Protein AF-A0A957AQ07-F1 (afdb_monomer_lite)

Secondary structure (DSSP, 8-state):
--HHHHHHHHHHHHHHHHHHHHHS-HHHHHHHHHHHHHHHHHHTT------------TT-------TTT---HHHHHHHT---HHHHHHHTHHHHHHHS--

pLDDT: mean 83.04, std 14.73, range [41.09, 97.38]

Radius of gyration: 19.93 Å; chains: 1; bounding box: 36×34×50 Å

Structure (mmCIF, N/CA/C/O backbone):
data_AF-A0A957AQ07-F1
#
_entry.id   AF-A0A957AQ07-F1
#
loop_
_atom_site.group_PDB
_atom_site.id
_atom_site.type_symbol
_atom_site.label_atom_id
_atom_site.label_alt_id
_atom_site.label_comp_id
_atom_site.label_asym_id
_atom_site.label_entity_id
_atom_site.label_seq_id
_atom_site.pdbx_PDB_ins_code
_atom_site.Cartn_x
_atom_site.Cartn_y
_atom_site.Cartn_z
_atom_site.occupancy
_atom_site.B_iso_or_equiv
_atom_site.auth_seq_id
_atom_site.auth_comp_id
_atom_site.auth_asym_id
_atom_site.auth_atom_id
_atom_site.pdbx_PDB_model_num
ATOM 1 N N . MET A 1 1 ? 12.973 -6.366 -20.114 1.00 70.00 1 MET A N 1
ATOM 2 C CA . MET A 1 1 ? 11.887 -7.335 -19.874 1.00 70.00 1 MET A CA 1
ATOM 3 C C . MET A 1 1 ? 10.949 -7.276 -21.066 1.00 70.00 1 MET A C 1
ATOM 5 O O . MET A 1 1 ? 10.850 -6.197 -21.646 1.00 70.00 1 MET A O 1
ATOM 9 N N . ASP A 1 2 ? 10.370 -8.396 -21.499 1.00 84.19 2 ASP A N 1
ATOM 10 C CA . ASP A 1 2 ? 9.428 -8.367 -22.621 1.00 84.19 2 ASP A CA 1
ATOM 11 C C . ASP A 1 2 ? 8.019 -7.952 -22.148 1.00 84.19 2 ASP A C 1
ATOM 13 O O . ASP A 1 2 ? 7.718 -7.934 -20.954 1.00 84.19 2 ASP A O 1
ATOM 17 N N . GLU A 1 3 ? 7.156 -7.541 -23.075 1.00 82.75 3 GLU A N 1
ATOM 18 C CA . GLU A 1 3 ? 5.807 -7.064 -22.740 1.00 82.75 3 GLU A CA 1
ATOM 19 C C . GLU A 1 3 ? 4.918 -8.171 -22.145 1.00 82.75 3 GLU A C 1
ATOM 21 O O . GLU A 1 3 ? 4.007 -7.892 -21.368 1.00 82.75 3 GLU A O 1
ATOM 26 N N . ARG A 1 4 ? 5.208 -9.442 -22.448 1.00 86.38 4 ARG A N 1
ATOM 27 C CA . ARG A 1 4 ? 4.446 -10.585 -21.932 1.00 86.38 4 ARG A CA 1
ATOM 28 C C . ARG A 1 4 ? 4.757 -10.823 -20.460 1.00 86.38 4 ARG A C 1
ATOM 30 O O . ARG A 1 4 ? 3.836 -11.075 -19.688 1.00 86.38 4 ARG A O 1
ATOM 37 N N . ASP A 1 5 ? 6.018 -10.686 -20.068 1.00 90.12 5 ASP A N 1
ATOM 38 C CA . ASP A 1 5 ? 6.450 -10.782 -18.676 1.00 90.12 5 ASP A CA 1
ATOM 39 C C . ASP A 1 5 ? 5.757 -9.715 -17.809 1.00 90.12 5 ASP A C 1
ATOM 41 O O . ASP A 1 5 ? 5.276 -10.017 -16.717 1.00 90.12 5 ASP A O 1
ATOM 45 N N . LEU A 1 6 ? 5.621 -8.482 -18.316 1.00 91.19 6 LEU A N 1
ATOM 46 C CA . LEU A 1 6 ? 4.916 -7.398 -17.616 1.00 91.19 6 LEU A CA 1
ATOM 47 C C . LEU A 1 6 ? 3.433 -7.713 -17.388 1.00 91.19 6 LEU A C 1
ATOM 49 O O . LEU A 1 6 ? 2.912 -7.469 -16.299 1.00 91.19 6 LEU A O 1
ATOM 53 N N . VAL A 1 7 ? 2.759 -8.281 -18.390 1.00 92.88 7 VAL A N 1
ATOM 54 C CA . VAL A 1 7 ? 1.351 -8.693 -18.278 1.00 92.88 7 VAL A CA 1
ATOM 55 C C . VAL A 1 7 ? 1.184 -9.807 -17.244 1.00 92.88 7 VAL A C 1
ATOM 57 O O . VAL A 1 7 ? 0.248 -9.764 -16.447 1.00 92.88 7 VAL A O 1
ATOM 60 N N . LEU A 1 8 ? 2.098 -10.781 -17.214 1.00 94.25 8 LEU A N 1
ATOM 61 C CA . LEU A 1 8 ? 2.062 -11.870 -16.235 1.00 94.25 8 LEU A CA 1
ATOM 62 C C . LEU A 1 8 ? 2.257 -11.361 -14.803 1.00 94.25 8 LEU A C 1
ATOM 64 O O . LEU A 1 8 ? 1.531 -11.781 -13.903 1.00 94.25 8 LEU A O 1
ATOM 68 N N . VAL A 1 9 ? 3.190 -10.430 -14.592 1.00 94.88 9 VAL A N 1
ATOM 69 C CA . VAL A 1 9 ? 3.400 -9.808 -13.277 1.00 94.88 9 VAL A CA 1
ATOM 70 C C . VAL A 1 9 ? 2.178 -8.989 -12.862 1.00 94.88 9 VAL A C 1
ATOM 72 O O . VAL A 1 9 ? 1.723 -9.117 -11.727 1.00 94.88 9 VAL A O 1
ATOM 75 N N . ALA A 1 10 ? 1.597 -8.202 -13.773 1.00 94.00 10 ALA A N 1
ATOM 76 C CA . ALA A 1 10 ? 0.386 -7.435 -13.489 1.00 94.00 10 ALA A CA 1
ATOM 77 C C . ALA A 1 10 ? -0.772 -8.348 -13.050 1.00 94.00 10 ALA A C 1
ATOM 79 O O . ALA A 1 10 ? -1.390 -8.087 -12.018 1.00 94.00 10 ALA A O 1
ATOM 80 N N . ALA A 1 11 ? -0.997 -9.447 -13.777 1.00 96.25 11 ALA A N 1
ATOM 81 C CA . ALA A 1 11 ? -2.034 -10.427 -13.465 1.00 96.25 11 ALA A CA 1
ATOM 82 C C . ALA A 1 11 ? -1.800 -11.132 -12.117 1.00 96.25 11 ALA A C 1
ATOM 84 O O . ALA A 1 11 ? -2.747 -11.353 -11.362 1.00 96.25 11 ALA A O 1
ATOM 85 N N . ALA A 1 12 ? -0.546 -11.450 -11.779 1.00 97.06 12 ALA A N 1
ATOM 86 C CA . ALA A 1 12 ? -0.209 -12.037 -10.484 1.00 97.06 12 ALA A CA 1
ATOM 87 C C . ALA A 1 12 ? -0.539 -11.087 -9.319 1.00 97.06 12 ALA A C 1
ATOM 89 O O . ALA A 1 12 ? -1.099 -11.520 -8.310 1.00 97.06 12 ALA A O 1
ATOM 90 N N . PHE A 1 13 ? -0.253 -9.789 -9.469 1.00 97.38 13 PHE A N 1
ATOM 91 C CA . PHE A 1 13 ? -0.651 -8.782 -8.484 1.00 97.38 13 PHE A CA 1
ATOM 92 C C . PHE A 1 13 ? -2.168 -8.604 -8.400 1.00 97.38 13 PHE A C 1
ATOM 94 O O . PHE A 1 13 ? -2.678 -8.405 -7.302 1.00 97.38 13 PHE A O 1
ATOM 101 N N . ASP A 1 14 ? -2.895 -8.703 -9.516 1.00 96.19 14 ASP A N 1
ATOM 102 C CA . ASP A 1 14 ? -4.363 -8.665 -9.496 1.00 96.19 14 ASP A CA 1
ATOM 103 C C . ASP A 1 14 ? -4.943 -9.834 -8.693 1.00 96.19 14 ASP A C 1
ATOM 105 O O . ASP A 1 14 ? -5.772 -9.623 -7.810 1.00 96.19 14 ASP A O 1
ATOM 109 N N . THR A 1 15 ? -4.427 -11.050 -8.892 1.00 96.56 15 THR A N 1
ATOM 110 C CA . THR A 1 15 ? -4.822 -12.211 -8.075 1.00 96.56 15 THR A CA 1
ATOM 111 C C . THR A 1 15 ? -4.474 -12.015 -6.595 1.00 96.56 15 THR A C 1
ATOM 113 O O . THR A 1 15 ? -5.260 -12.372 -5.717 1.00 96.56 15 THR A O 1
ATOM 116 N N . LEU A 1 16 ? -3.311 -11.432 -6.284 1.00 95.19 16 LEU A N 1
ATOM 117 C CA . LEU A 1 16 ? -2.942 -11.117 -4.902 1.00 95.19 16 LEU A CA 1
ATOM 118 C C . LEU A 1 16 ? -3.900 -10.087 -4.285 1.00 95.19 16 LEU A C 1
ATOM 120 O O . LEU A 1 16 ? -4.325 -10.257 -3.145 1.00 95.19 16 LEU A O 1
ATOM 124 N N . LEU A 1 17 ? -4.269 -9.046 -5.032 1.00 94.25 17 LEU A N 1
ATOM 125 C CA . LEU A 1 17 ? -5.196 -8.014 -4.574 1.00 94.25 17 LEU A CA 1
ATOM 126 C C . LEU A 1 17 ? -6.580 -8.575 -4.269 1.00 94.25 17 LEU A C 1
ATOM 128 O O . LEU A 1 17 ? -7.158 -8.190 -3.259 1.00 94.25 17 LEU A O 1
ATOM 132 N N . GLU A 1 18 ? -7.086 -9.517 -5.066 1.00 94.56 18 GLU A N 1
ATOM 133 C CA . GLU A 1 18 ? -8.348 -10.207 -4.767 1.00 94.56 18 GLU A CA 1
ATOM 134 C C . GLU A 1 18 ? -8.320 -10.899 -3.396 1.00 94.56 18 GLU A C 1
ATOM 136 O O . GLU A 1 18 ? -9.295 -10.842 -2.643 1.00 94.56 18 GLU A O 1
ATOM 141 N N . VAL A 1 19 ? -7.193 -11.525 -3.040 1.00 95.12 19 VAL A N 1
ATOM 142 C CA . VAL A 1 19 ? -7.017 -12.173 -1.733 1.00 95.12 19 VAL A CA 1
ATOM 143 C C . VAL A 1 19 ? -6.903 -11.130 -0.621 1.00 95.12 19 VAL A C 1
ATOM 145 O O . VAL A 1 19 ? -7.596 -11.227 0.389 1.00 95.12 19 VAL A O 1
ATOM 148 N N . VAL A 1 20 ? -6.065 -10.110 -0.806 1.00 94.06 20 VAL A N 1
ATOM 149 C CA . VAL A 1 20 ? -5.802 -9.082 0.213 1.00 94.06 20 VAL A CA 1
ATOM 150 C C . VAL A 1 20 ? -7.048 -8.229 0.478 1.00 94.06 20 VAL A C 1
ATOM 152 O O . VAL A 1 20 ? -7.310 -7.884 1.624 1.00 94.06 20 VAL A O 1
ATOM 155 N N . LEU A 1 21 ? -7.871 -7.956 -0.537 1.00 91.06 21 LEU A N 1
ATOM 156 C CA . LEU A 1 21 ? -9.159 -7.270 -0.379 1.00 91.06 21 LEU A CA 1
ATOM 157 C C . LEU A 1 21 ? -10.150 -8.047 0.494 1.00 91.06 21 LEU A C 1
ATOM 159 O O . LEU A 1 21 ? -10.981 -7.435 1.161 1.00 91.06 21 LEU A O 1
ATOM 163 N N . ARG A 1 22 ? -10.091 -9.384 0.473 1.00 92.31 22 ARG A N 1
ATOM 164 C CA . ARG A 1 22 ? -10.993 -10.238 1.254 1.00 92.31 22 ARG A CA 1
ATOM 165 C C . ARG A 1 22 ? -10.499 -10.462 2.681 1.00 92.31 22 ARG A C 1
ATOM 167 O O . ARG A 1 22 ? -11.313 -10.534 3.594 1.00 92.31 22 ARG A O 1
ATOM 174 N N . GLU A 1 23 ? -9.188 -10.606 2.855 1.00 93.12 23 GLU A N 1
ATOM 175 C CA . GLU A 1 23 ? -8.587 -11.104 4.099 1.00 93.12 23 GLU A CA 1
ATOM 176 C C . GLU A 1 23 ? -7.867 -10.019 4.921 1.00 93.12 23 GLU A C 1
ATOM 178 O O . GLU A 1 23 ? -7.472 -10.278 6.057 1.00 93.12 23 GLU A O 1
ATOM 183 N N . CYS A 1 24 ? -7.634 -8.820 4.374 1.00 91.75 24 CYS A N 1
ATOM 184 C CA . CYS A 1 24 ? -6.812 -7.788 5.015 1.00 91.75 24 CYS A CA 1
ATOM 185 C C . CYS A 1 24 ? -7.517 -6.430 5.126 1.00 91.75 24 CYS A C 1
ATOM 187 O O . CYS A 1 24 ? -8.510 -6.144 4.463 1.00 91.75 24 CYS A O 1
ATOM 189 N N . GLY A 1 25 ? -6.968 -5.570 5.988 1.00 86.88 25 GLY A N 1
ATOM 190 C CA . GLY A 1 25 ? -7.429 -4.195 6.147 1.00 86.88 25 GLY A CA 1
ATOM 191 C C . GLY A 1 25 ? -7.018 -3.282 4.987 1.00 86.88 25 GLY A C 1
ATOM 192 O O . GLY A 1 25 ? -6.096 -3.571 4.221 1.00 86.88 25 GLY A O 1
ATOM 193 N N . THR A 1 26 ? -7.679 -2.127 4.904 1.00 86.12 26 THR A N 1
ATOM 194 C CA . THR A 1 26 ? -7.509 -1.126 3.836 1.00 86.12 26 THR A CA 1
ATOM 195 C C . THR A 1 26 ? -6.066 -0.637 3.673 1.00 86.12 26 THR A C 1
ATOM 197 O O . THR A 1 26 ? -5.647 -0.330 2.558 1.00 86.12 26 THR A O 1
ATOM 200 N N . GLU A 1 27 ? -5.292 -0.570 4.760 1.00 87.56 27 GLU A N 1
ATOM 201 C CA . GLU A 1 27 ? -3.879 -0.173 4.706 1.00 87.56 27 GLU A CA 1
ATOM 202 C C . GLU A 1 27 ? -3.043 -1.185 3.918 1.00 87.56 27 GLU A C 1
ATOM 204 O O . GLU A 1 27 ? -2.338 -0.805 2.987 1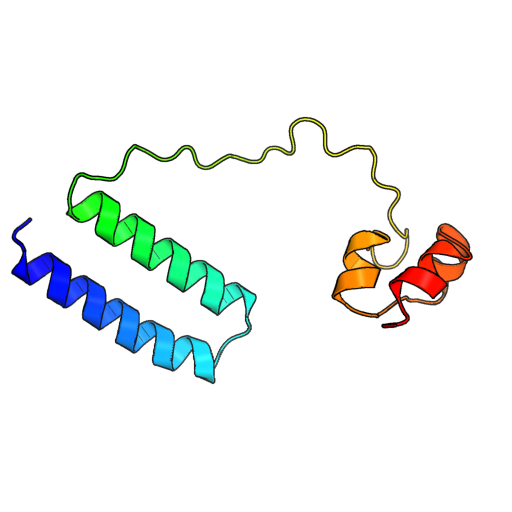.00 87.56 27 GLU A O 1
ATOM 209 N N . THR A 1 28 ? -3.198 -2.479 4.207 1.00 88.56 28 THR A N 1
ATOM 210 C CA . THR A 1 28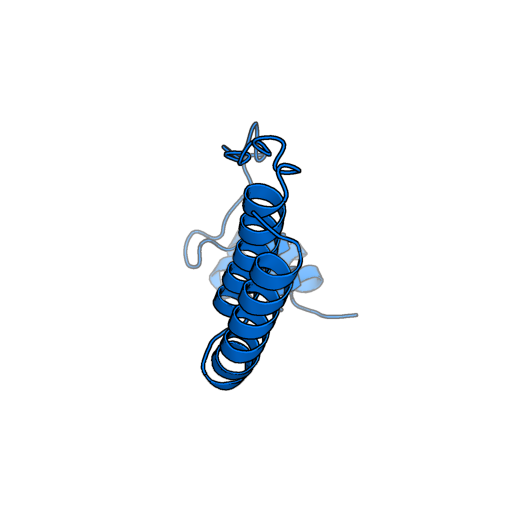 ? -2.489 -3.552 3.498 1.00 88.56 28 THR A CA 1
ATOM 211 C C . THR A 1 28 ? -2.864 -3.589 2.017 1.00 88.56 28 THR A C 1
ATOM 213 O O . THR A 1 28 ? -1.987 -3.724 1.167 1.00 88.56 28 THR A O 1
ATOM 216 N N . VAL A 1 29 ? -4.148 -3.405 1.690 1.00 88.00 29 VAL A N 1
ATOM 217 C CA . VAL A 1 29 ? -4.623 -3.318 0.297 1.00 88.00 29 VAL A CA 1
ATOM 218 C C . VAL A 1 29 ? -3.921 -2.181 -0.450 1.00 88.00 29 VAL A C 1
ATOM 220 O O . VAL A 1 29 ? -3.431 -2.379 -1.562 1.00 88.00 29 VAL A O 1
ATOM 223 N N . ARG A 1 30 ? -3.832 -0.994 0.165 1.00 85.50 30 ARG A N 1
ATOM 224 C CA . ARG A 1 30 ? -3.152 0.169 -0.423 1.00 85.50 30 ARG A CA 1
ATOM 225 C C . ARG A 1 30 ? -1.665 -0.078 -0.637 1.00 85.50 30 ARG A C 1
ATOM 227 O O . ARG A 1 30 ? -1.164 0.227 -1.713 1.00 85.50 30 ARG A O 1
ATOM 234 N N . THR A 1 31 ? -0.975 -0.664 0.339 1.00 91.12 31 THR A N 1
ATOM 235 C CA . THR A 1 31 ? 0.448 -1.003 0.198 1.00 91.12 31 THR A CA 1
ATOM 236 C C . THR A 1 31 ? 0.687 -1.934 -0.991 1.00 91.12 31 THR A C 1
ATOM 238 O O . THR A 1 31 ? 1.613 -1.711 -1.768 1.00 91.12 31 THR A O 1
ATOM 241 N N . VAL A 1 32 ? -0.162 -2.949 -1.179 1.00 91.38 32 VAL A N 1
ATOM 242 C CA . VAL A 1 32 ? -0.032 -3.890 -2.303 1.00 91.38 32 VAL A CA 1
ATOM 243 C C . VAL A 1 32 ? -0.315 -3.211 -3.647 1.00 91.38 32 VAL A C 1
ATOM 245 O O . VAL A 1 32 ? 0.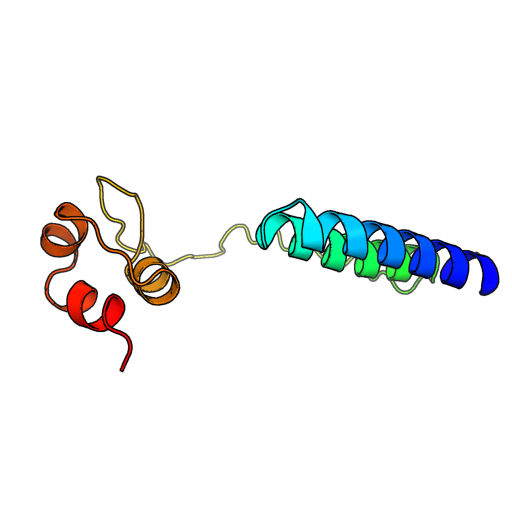384 -3.499 -4.617 1.00 91.38 32 VAL A O 1
ATOM 248 N N . LEU A 1 33 ? -1.277 -2.282 -3.711 1.00 89.69 33 LEU A N 1
ATOM 249 C CA . LEU A 1 33 ? -1.542 -1.484 -4.915 1.00 89.69 33 LEU A CA 1
ATOM 250 C C . LEU A 1 33 ? -0.335 -0.630 -5.319 1.00 89.69 33 LEU A C 1
ATOM 252 O O . LEU A 1 33 ? 0.094 -0.711 -6.466 1.00 89.69 33 LEU A O 1
ATOM 256 N N . PHE A 1 34 ? 0.252 0.121 -4.383 1.00 89.19 34 PHE A N 1
ATOM 257 C CA . PHE A 1 34 ? 1.452 0.916 -4.672 1.00 89.19 34 PHE A CA 1
ATOM 258 C C . PHE A 1 34 ? 2.628 0.029 -5.086 1.00 89.19 34 PHE A C 1
ATOM 260 O O . PHE A 1 34 ? 3.271 0.277 -6.100 1.00 89.19 34 PHE A O 1
ATOM 267 N N . THR A 1 35 ? 2.828 -1.092 -4.387 1.00 92.88 35 THR A N 1
ATOM 268 C CA . THR A 1 35 ? 3.871 -2.064 -4.750 1.00 92.88 35 THR A CA 1
ATOM 269 C C . THR A 1 35 ? 3.692 -2.586 -6.181 1.00 92.88 35 THR A C 1
ATOM 271 O O . THR A 1 35 ? 4.674 -2.740 -6.906 1.00 92.88 35 THR A O 1
ATOM 274 N N . LYS A 1 36 ? 2.452 -2.852 -6.618 1.00 93.44 36 LYS A N 1
ATOM 275 C CA . LYS A 1 36 ? 2.159 -3.275 -7.995 1.00 93.44 36 LYS A CA 1
ATOM 276 C C . LYS A 1 36 ? 2.611 -2.220 -9.006 1.00 93.44 36 LYS A C 1
ATOM 278 O O . LYS A 1 36 ? 3.264 -2.565 -9.990 1.00 93.44 36 LYS A O 1
ATOM 283 N N . GLU A 1 37 ? 2.238 -0.962 -8.787 1.00 91.75 37 GLU A N 1
ATOM 284 C CA . GLU A 1 37 ? 2.574 0.152 -9.681 1.00 91.75 37 GLU A CA 1
ATOM 285 C C . GLU A 1 37 ? 4.089 0.346 -9.782 1.00 91.75 37 GLU A C 1
ATOM 287 O O . GLU A 1 37 ? 4.628 0.401 -10.892 1.00 91.75 37 GLU A O 1
ATOM 292 N N . ASP A 1 38 ? 4.778 0.329 -8.642 1.00 92.00 38 ASP A N 1
ATOM 293 C CA . ASP A 1 38 ? 6.228 0.489 -8.561 1.00 92.00 38 ASP A CA 1
ATOM 294 C C . ASP A 1 38 ? 6.957 -0.638 -9.289 1.00 92.00 38 ASP A C 1
ATOM 296 O O . ASP A 1 38 ? 7.817 -0.397 -10.139 1.00 92.00 38 ASP A O 1
ATOM 300 N N . VAL A 1 39 ? 6.572 -1.891 -9.028 1.00 92.50 39 VAL A N 1
ATOM 301 C CA . VAL A 1 39 ? 7.177 -3.054 -9.685 1.00 92.50 39 VAL A CA 1
ATOM 302 C C . VAL A 1 39 ? 6.958 -2.993 -11.197 1.00 92.50 39 VAL A C 1
ATOM 304 O O . VAL A 1 39 ? 7.904 -3.199 -11.957 1.00 92.50 39 VAL A O 1
ATOM 307 N N . LEU A 1 40 ? 5.756 -2.658 -11.672 1.00 93.19 40 LEU A N 1
ATOM 308 C CA . LEU A 1 40 ? 5.495 -2.539 -13.111 1.00 93.19 40 LEU A CA 1
ATOM 309 C C . LEU A 1 40 ? 6.280 -1.388 -13.755 1.00 93.19 40 LEU A C 1
ATOM 311 O O . LEU A 1 40 ? 6.780 -1.525 -14.877 1.00 93.19 40 LEU A O 1
ATOM 315 N N . ALA A 1 41 ? 6.445 -0.268 -13.056 1.00 89.88 41 ALA A N 1
ATOM 316 C CA . ALA A 1 41 ? 7.274 0.839 -13.510 1.00 89.88 41 ALA A CA 1
ATOM 317 C C . ALA A 1 41 ? 8.763 0.451 -13.567 1.00 89.88 41 ALA A C 1
ATOM 319 O O . ALA A 1 41 ? 9.426 0.744 -14.566 1.00 89.88 41 ALA A O 1
ATOM 320 N N . ILE A 1 42 ? 9.281 -0.266 -12.562 1.00 91.12 42 ILE A N 1
ATOM 321 C CA . ILE A 1 42 ? 10.673 -0.753 -12.522 1.00 91.12 42 ILE A CA 1
ATOM 322 C C . ILE A 1 42 ? 10.925 -1.684 -13.698 1.00 91.12 42 ILE A C 1
ATOM 324 O O . ILE A 1 42 ? 11.867 -1.496 -14.469 1.00 91.12 42 ILE A O 1
ATOM 328 N N . LEU A 1 43 ? 10.050 -2.670 -13.867 1.00 91.06 43 LEU A N 1
ATOM 329 C CA . LEU A 1 43 ? 10.207 -3.696 -14.887 1.00 91.06 43 LEU A CA 1
ATOM 330 C C . LEU A 1 43 ? 10.061 -3.141 -16.310 1.00 91.06 43 LEU A C 1
ATOM 332 O O . LEU A 1 43 ? 10.712 -3.633 -17.235 1.00 91.06 43 LEU A O 1
ATOM 336 N N . SER A 1 44 ? 9.248 -2.096 -16.487 1.00 90.12 44 SER A N 1
ATOM 337 C CA . SER A 1 44 ? 9.097 -1.391 -17.765 1.00 90.12 44 SER A CA 1
ATOM 338 C C . SER A 1 44 ? 10.166 -0.321 -18.018 1.00 90.12 44 SER A C 1
ATOM 340 O O . SER A 1 44 ? 10.155 0.304 -19.078 1.00 90.12 44 SER A O 1
ATOM 342 N N . GLY A 1 45 ? 11.093 -0.105 -17.076 1.00 87.50 45 GLY A N 1
ATOM 343 C CA . GLY A 1 45 ? 12.135 0.921 -17.174 1.00 87.50 45 GLY A CA 1
ATOM 344 C C . GLY A 1 45 ? 11.610 2.357 -17.076 1.00 87.50 45 GLY A C 1
ATOM 345 O O . GLY A 1 45 ? 12.321 3.290 -17.435 1.00 87.50 45 GLY A O 1
ATOM 346 N N . LYS A 1 46 ? 10.367 2.537 -16.616 1.00 86.25 46 LYS A N 1
ATOM 347 C CA . LYS A 1 46 ? 9.712 3.837 -16.386 1.00 86.25 46 LYS A CA 1
ATOM 348 C C . LYS A 1 46 ? 9.804 4.292 -14.932 1.00 86.25 46 LYS A C 1
ATOM 350 O O . LYS A 1 46 ? 9.248 5.324 -14.570 1.00 86.25 46 LYS A O 1
ATOM 355 N N . TRP A 1 47 ? 10.450 3.496 -14.085 1.00 83.44 47 TRP A N 1
ATOM 356 C CA . TRP A 1 47 ? 10.706 3.866 -12.708 1.00 83.44 47 TRP A CA 1
ATOM 357 C C . TRP A 1 47 ? 11.730 4.982 -12.668 1.00 83.44 47 TRP A C 1
ATOM 359 O O . TRP A 1 47 ? 12.912 4.772 -12.932 1.00 83.44 47 TRP A O 1
ATOM 369 N N . ASN A 1 48 ? 11.272 6.168 -12.296 1.00 73.06 48 ASN A N 1
ATOM 370 C CA . ASN A 1 48 ? 12.120 7.352 -12.230 1.00 73.06 48 ASN A CA 1
ATOM 371 C C . ASN A 1 48 ? 12.934 7.402 -10.933 1.00 73.06 48 ASN A C 1
ATOM 373 O O . ASN A 1 48 ? 13.387 8.475 -10.552 1.00 73.06 48 ASN A O 1
ATOM 377 N N . GLY A 1 49 ? 13.072 6.262 -10.238 1.00 62.16 49 GLY A N 1
ATOM 378 C CA . GLY A 1 49 ? 13.559 6.248 -8.868 1.00 62.16 49 GLY A CA 1
ATOM 379 C C . GLY A 1 49 ? 12.726 7.203 -8.050 1.00 62.16 49 GLY A C 1
ATOM 380 O O . GLY A 1 49 ? 13.343 7.998 -7.352 1.00 62.16 49 GLY A O 1
ATOM 381 N N . GLY A 1 50 ? 11.390 7.181 -8.268 1.00 55.25 50 GLY A N 1
ATOM 382 C CA . GLY A 1 50 ? 10.447 8.074 -7.613 1.00 55.25 50 GLY A CA 1
ATOM 383 C C . GLY A 1 50 ? 10.933 8.128 -6.202 1.00 55.25 50 GLY A C 1
ATOM 384 O O . GLY A 1 50 ? 11.007 7.063 -5.581 1.00 55.25 50 GLY A O 1
ATOM 385 N N . GLU A 1 51 ? 11.464 9.294 -5.817 1.00 48.50 51 GLU A N 1
ATOM 386 C CA . GLU A 1 51 ? 11.906 9.497 -4.463 1.00 48.50 51 GLU A CA 1
ATOM 387 C C . GLU A 1 51 ? 10.727 8.927 -3.703 1.00 48.50 51 GLU A C 1
ATOM 389 O O . GLU A 1 51 ? 9.591 9.405 -3.816 1.00 48.50 51 GLU A O 1
ATOM 394 N N . ALA A 1 52 ? 10.968 7.824 -2.993 1.00 47.53 52 ALA A N 1
ATOM 395 C CA . ALA A 1 52 ? 10.345 7.744 -1.719 1.00 47.53 52 ALA A CA 1
ATOM 396 C C . ALA A 1 52 ? 10.778 9.087 -1.146 1.00 47.53 52 ALA A C 1
ATOM 398 O O . ALA A 1 52 ? 11.895 9.252 -0.673 1.00 47.53 52 ALA A O 1
ATOM 399 N N . ALA A 1 53 ? 9.903 10.078 -1.271 1.00 45.91 53 ALA A N 1
ATOM 400 C CA . ALA A 1 53 ? 9.548 10.805 -0.113 1.00 45.91 53 ALA A CA 1
ATOM 401 C C . ALA A 1 53 ? 9.345 9.689 0.938 1.00 45.91 53 ALA A C 1
ATOM 403 O O . ALA A 1 53 ? 8.235 9.227 1.178 1.00 45.91 53 ALA A O 1
ATOM 404 N N . ASP A 1 54 ? 10.424 9.266 1.605 1.00 41.09 54 ASP A N 1
ATOM 405 C CA . ASP A 1 54 ? 10.866 9.990 2.781 1.00 41.09 54 ASP A CA 1
ATOM 406 C C . ASP A 1 54 ? 10.155 11.350 2.819 1.00 41.09 54 ASP A C 1
ATOM 408 O O . ASP A 1 54 ? 10.746 12.415 2.734 1.00 41.09 54 ASP A O 1
ATOM 412 N N . ALA A 1 55 ? 8.831 11.309 2.977 1.00 43.72 55 ALA A N 1
ATOM 413 C CA . ALA A 1 55 ? 8.163 12.221 3.841 1.00 43.72 55 ALA A CA 1
ATOM 414 C C . ALA A 1 55 ? 8.703 11.844 5.231 1.00 43.72 55 ALA A C 1
ATOM 416 O O . ALA A 1 55 ? 7.976 11.358 6.090 1.00 43.72 55 ALA A O 1
ATOM 417 N N . GLU A 1 56 ? 10.011 12.054 5.446 1.00 42.91 56 GLU A N 1
ATOM 418 C CA . GLU A 1 56 ? 10.424 12.904 6.537 1.00 42.91 56 GLU A CA 1
ATOM 419 C C . GLU A 1 56 ? 9.427 14.055 6.459 1.00 42.91 56 GLU A C 1
ATOM 421 O O . GLU A 1 56 ? 9.346 14.701 5.410 1.00 42.91 56 GLU A O 1
ATOM 426 N N . PRO A 1 57 ? 8.516 14.194 7.430 1.00 46.75 57 PRO A N 1
ATOM 427 C CA . PRO A 1 57 ? 7.608 15.316 7.413 1.00 46.75 57 PRO A CA 1
ATOM 428 C C . PRO A 1 57 ? 8.481 16.570 7.505 1.00 46.75 57 PRO A C 1
ATOM 430 O O . PRO A 1 57 ? 8.827 16.989 8.606 1.00 46.75 57 PRO A O 1
ATOM 433 N N . GLU A 1 58 ? 8.891 17.113 6.353 1.00 49.00 58 GLU A N 1
ATOM 434 C CA . GLU A 1 58 ? 9.503 18.424 6.232 1.00 49.00 58 GLU A CA 1
ATOM 435 C C . GLU A 1 58 ? 8.437 19.380 6.747 1.00 49.00 58 GLU A C 1
ATOM 437 O O . GLU A 1 58 ? 7.428 19.643 6.092 1.00 49.00 58 GLU A O 1
ATOM 442 N N . ASP A 1 59 ? 8.609 19.749 8.012 1.00 53.62 59 ASP A N 1
ATOM 443 C CA . ASP A 1 59 ? 7.708 20.582 8.783 1.00 53.62 59 ASP A CA 1
ATOM 444 C C . ASP A 1 59 ? 6.247 20.111 8.741 1.00 53.62 59 ASP A C 1
ATOM 446 O O . ASP A 1 59 ? 5.340 20.846 8.336 1.00 53.62 59 ASP A O 1
ATOM 450 N N . ALA A 1 60 ? 5.966 18.906 9.265 1.00 49.84 60 ALA A N 1
ATOM 451 C CA . ALA A 1 60 ? 4.659 18.763 9.902 1.00 49.84 60 ALA A CA 1
ATOM 452 C C . ALA A 1 60 ? 4.590 19.886 10.951 1.00 49.84 60 ALA A C 1
ATOM 454 O O . ALA A 1 60 ? 5.473 19.931 11.814 1.00 49.84 60 ALA A O 1
ATOM 455 N N . PRO A 1 61 ? 3.604 20.806 10.891 1.00 56.31 61 PRO A N 1
ATOM 456 C CA . PRO A 1 61 ? 3.415 21.750 11.984 1.00 56.31 61 PRO A CA 1
ATOM 457 C C . PRO A 1 61 ? 3.360 20.942 13.281 1.00 56.31 61 PRO A C 1
ATOM 459 O O . PRO A 1 61 ? 2.972 19.774 13.240 1.00 56.31 61 PRO A O 1
ATOM 462 N N . ASP A 1 62 ? 3.758 21.521 14.414 1.00 59.19 62 ASP A N 1
ATOM 463 C CA . ASP A 1 62 ? 3.523 20.905 15.722 1.00 59.19 62 ASP A CA 1
ATOM 464 C C . ASP A 1 62 ? 2.003 20.700 15.865 1.00 59.19 62 ASP A C 1
ATOM 466 O O . ASP A 1 62 ? 1.258 21.581 16.293 1.00 59.19 62 ASP A O 1
ATOM 470 N N . VAL A 1 63 ? 1.507 19.569 15.359 1.00 72.06 63 VAL A N 1
ATOM 471 C CA . VAL A 1 63 ? 0.094 19.243 15.350 1.00 72.06 63 VAL A CA 1
ATOM 472 C C . VAL A 1 63 ? -0.166 18.789 16.760 1.00 72.06 63 VAL A C 1
ATOM 474 O O . VAL A 1 63 ? 0.323 17.737 17.181 1.00 72.06 63 VAL A O 1
ATOM 477 N N . GLU A 1 64 ? -0.916 19.598 17.495 1.00 83.94 64 GLU A N 1
ATOM 478 C CA . GLU A 1 64 ? -1.358 19.232 18.824 1.00 83.94 64 GLU A CA 1
ATOM 479 C C . GLU A 1 64 ? -2.038 17.855 18.757 1.00 83.94 64 GLU A C 1
ATOM 481 O O . GLU A 1 64 ? -2.887 17.579 17.901 1.00 83.94 64 GLU A O 1
ATOM 486 N N . ARG A 1 65 ? -1.605 16.944 19.631 1.00 90.25 65 ARG A N 1
ATOM 487 C CA . ARG A 1 65 ? -2.067 15.553 19.671 1.00 90.25 65 ARG A CA 1
ATOM 488 C C . ARG A 1 65 ? -2.643 15.246 21.038 1.00 90.25 65 ARG A C 1
ATOM 490 O O . ARG A 1 65 ? -2.105 15.662 22.062 1.00 90.25 65 ARG A O 1
ATOM 497 N N . CYS A 1 66 ? -3.698 14.437 21.059 1.00 88.44 66 CYS A N 1
ATOM 498 C CA . CYS A 1 66 ? -4.294 13.997 22.307 1.00 88.44 66 CYS A CA 1
ATOM 499 C C . CYS A 1 66 ? -3.262 13.173 23.098 1.00 88.44 66 CYS A C 1
ATOM 501 O O . CYS A 1 66 ? -2.741 12.188 22.568 1.00 88.44 66 CYS A O 1
ATOM 503 N N . PRO A 1 67 ? -2.997 13.478 24.378 1.00 90.94 67 PRO A N 1
ATOM 504 C CA . PRO A 1 67 ? -2.003 12.744 25.159 1.00 90.94 67 PRO A CA 1
ATOM 505 C C . PRO A 1 67 ? -2.401 11.283 25.433 1.00 90.94 67 PRO A C 1
ATOM 507 O O . PRO A 1 67 ? -1.536 10.470 25.752 1.00 90.94 67 PRO A O 1
ATOM 510 N N . ALA A 1 68 ? -3.687 10.932 25.298 1.00 89.50 68 ALA A N 1
ATOM 511 C CA . ALA A 1 68 ? -4.188 9.580 25.550 1.00 89.50 68 ALA A CA 1
ATOM 512 C C . ALA A 1 68 ? -4.164 8.682 24.302 1.00 89.50 68 ALA A C 1
ATOM 514 O O . ALA A 1 68 ? -3.584 7.601 24.339 1.00 89.50 68 ALA A O 1
ATOM 515 N N . CYS A 1 69 ? -4.785 9.110 23.196 1.00 89.25 69 CYS A N 1
ATOM 516 C CA . CYS A 1 69 ? -4.898 8.298 21.975 1.00 89.25 69 CYS A CA 1
ATOM 517 C C . CYS A 1 69 ? -3.960 8.738 20.840 1.00 89.25 69 CYS A C 1
ATOM 519 O O . CYS A 1 69 ? -3.951 8.104 19.790 1.00 89.25 69 CYS A O 1
ATOM 521 N N . ARG A 1 70 ? -3.183 9.814 21.036 1.00 89.81 70 ARG A N 1
ATOM 522 C CA . ARG A 1 70 ? -2.250 10.418 20.061 1.00 89.81 70 ARG A CA 1
ATOM 523 C C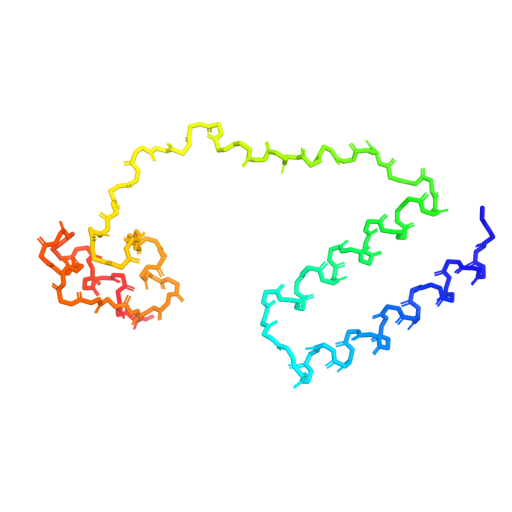 . ARG A 1 70 ? -2.863 10.873 18.736 1.00 89.81 70 ARG A C 1
ATOM 525 O O . ARG A 1 70 ? -2.119 11.271 17.840 1.00 89.81 70 ARG A O 1
ATOM 532 N N . GLN A 1 71 ? -4.189 10.879 18.632 1.00 89.25 71 GLN A N 1
ATOM 533 C CA . GLN A 1 71 ? -4.890 11.425 17.477 1.00 89.25 71 GLN A CA 1
ATOM 534 C C . GLN A 1 71 ? -4.824 12.956 17.479 1.00 89.25 71 GLN A C 1
ATOM 536 O O . GLN A 1 71 ? -4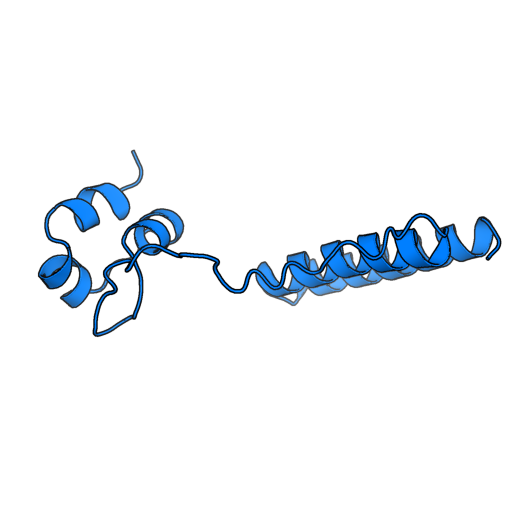.907 13.593 18.531 1.00 89.25 71 GLN A O 1
ATOM 541 N N . SER A 1 72 ? -4.682 13.518 16.288 1.00 91.62 72 SER A N 1
ATOM 542 C CA . SER A 1 72 ? -4.920 14.917 15.938 1.00 91.62 72 SER A CA 1
ATOM 543 C C . SER A 1 72 ? -6.382 15.134 15.537 1.00 91.62 72 SER A C 1
ATOM 545 O O . SER A 1 72 ? -7.086 14.182 15.192 1.00 91.62 72 SER A O 1
ATOM 547 N N . VAL A 1 73 ? -6.833 16.390 15.499 1.00 88.44 73 VAL A N 1
ATOM 548 C CA . VAL A 1 73 ? -8.191 16.748 15.045 1.00 88.44 73 VAL A CA 1
ATOM 549 C C . VAL A 1 73 ? -8.479 16.232 13.624 1.00 88.44 73 VAL A C 1
ATOM 551 O O . VAL A 1 73 ? -9.553 15.695 13.366 1.00 88.44 73 VAL A O 1
ATOM 554 N N . ALA A 1 74 ? -7.500 16.274 12.714 1.00 87.62 74 ALA A N 1
ATOM 555 C CA . ALA A 1 74 ? -7.655 15.748 11.353 1.00 87.62 74 ALA A CA 1
ATOM 556 C C . ALA A 1 74 ? -7.846 14.217 11.312 1.00 87.62 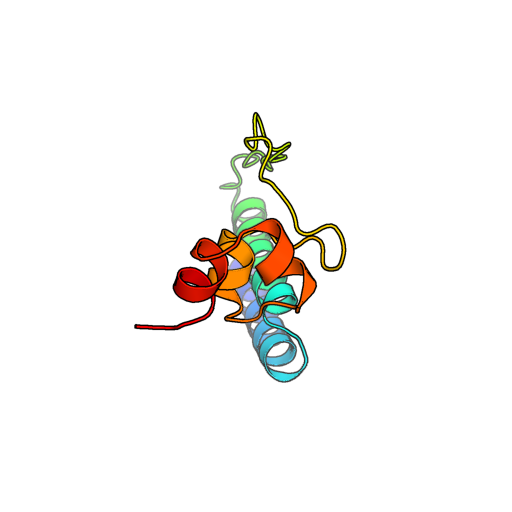74 ALA A C 1
ATOM 558 O O . ALA A 1 74 ? -8.591 13.692 10.483 1.00 87.62 74 ALA A O 1
ATOM 559 N N . GLU A 1 75 ? -7.183 13.478 12.204 1.00 88.56 75 GLU A N 1
ATOM 560 C CA . GLU A 1 75 ? -7.373 12.028 12.340 1.00 88.56 75 GLU A CA 1
ATOM 561 C C . GLU A 1 75 ? -8.732 11.702 12.978 1.00 88.56 75 GLU A C 1
ATOM 563 O O . GLU A 1 75 ? -9.373 10.725 12.584 1.00 88.56 75 GLU A O 1
ATOM 568 N N . ILE A 1 76 ? -9.211 12.539 13.905 1.00 89.00 76 ILE A N 1
ATOM 569 C CA . ILE A 1 76 ? -10.572 12.453 14.458 1.00 89.00 76 ILE A CA 1
ATOM 570 C C . ILE A 1 76 ? -11.600 12.663 13.342 1.00 89.00 76 ILE A C 1
ATOM 572 O O . ILE A 1 76 ? -12.499 11.844 13.204 1.00 89.00 76 ILE A O 1
ATOM 576 N N . GLN A 1 77 ? -11.410 13.657 12.470 1.00 86.50 77 GLN A N 1
ATOM 577 C CA . GLN A 1 77 ? -12.309 13.922 11.340 1.00 86.50 77 GLN A CA 1
ATOM 578 C C . GLN A 1 77 ? -12.421 12.752 10.357 1.00 86.50 77 GLN A C 1
ATOM 580 O O . GLN A 1 77 ? -13.475 12.504 9.780 1.00 86.50 77 GLN A O 1
ATOM 585 N N . ARG A 1 78 ? -11.332 12.005 10.161 1.00 85.56 78 ARG A N 1
ATOM 586 C CA . ARG A 1 78 ? -11.322 10.824 9.284 1.00 85.56 78 ARG A CA 1
ATOM 587 C C . ARG A 1 78 ? -11.918 9.586 9.947 1.00 85.56 78 ARG A C 1
ATOM 589 O O . ARG A 1 78 ? -12.448 8.725 9.251 1.00 85.56 78 ARG A O 1
ATOM 596 N N . SER A 1 79 ? -11.763 9.465 11.265 1.00 87.12 79 SER A N 1
ATOM 597 C CA . SER A 1 79 ? -12.195 8.289 12.030 1.00 87.12 79 SER A CA 1
ATOM 598 C C . SER A 1 79 ? -13.576 8.444 12.666 1.00 87.12 79 SER A C 1
ATOM 600 O O . SER A 1 79 ? -14.143 7.445 13.102 1.00 87.12 79 SER A O 1
ATOM 602 N N . PHE A 1 80 ? -14.105 9.670 12.729 1.00 86.88 80 PHE A N 1
ATOM 603 C CA . PHE A 1 80 ? -15.312 10.055 13.468 1.00 86.88 80 PHE A CA 1
ATOM 604 C C . PHE A 1 80 ? -15.298 9.581 14.929 1.00 86.88 80 PHE A C 1
ATOM 606 O O . PHE A 1 80 ? -16.336 9.321 15.536 1.00 86.88 80 PHE A O 1
ATOM 613 N N . PHE A 1 81 ? -14.100 9.431 15.497 1.00 87.12 81 PHE A N 1
ATOM 614 C CA . PHE A 1 81 ? -13.899 8.900 16.834 1.00 87.12 81 PHE A CA 1
ATOM 615 C C . PHE A 1 81 ? -13.021 9.833 17.657 1.00 87.12 81 PHE A C 1
ATOM 617 O O . PHE A 1 81 ? -11.914 10.180 17.254 1.00 87.12 81 PHE A O 1
ATOM 624 N N . ALA A 1 82 ? -13.502 10.166 18.854 1.00 87.44 82 ALA A N 1
ATOM 625 C CA . ALA A 1 82 ? -12.782 10.956 19.837 1.00 87.44 82 ALA A CA 1
ATOM 626 C C . ALA A 1 82 ? -12.940 10.347 21.234 1.00 87.44 82 ALA A C 1
ATOM 628 O O . ALA A 1 82 ? -14.054 10.076 21.690 1.00 87.44 82 ALA A O 1
ATOM 629 N N . CYS A 1 83 ? -11.824 10.144 21.940 1.00 91.75 83 CYS A N 1
ATOM 630 C CA . CYS A 1 83 ? -11.863 9.698 23.333 1.00 91.75 83 CYS A CA 1
ATOM 631 C C . CYS A 1 83 ? -12.205 10.869 24.281 1.00 91.75 83 CYS A C 1
ATOM 633 O O . CYS A 1 83 ? -12.060 12.029 23.894 1.00 91.75 83 CYS A O 1
ATOM 635 N N . PRO A 1 84 ? -12.592 10.618 25.548 1.00 92.25 84 PRO A N 1
ATOM 636 C CA . PRO A 1 84 ? -12.891 11.689 26.507 1.00 92.25 84 PRO A CA 1
ATOM 637 C C . PRO A 1 84 ? -11.758 12.714 26.667 1.00 92.25 84 PRO A C 1
ATOM 639 O O . PRO A 1 84 ? -12.009 13.902 26.848 1.00 92.25 84 PRO A O 1
ATOM 642 N N . THR A 1 85 ? -10.503 12.273 26.550 1.00 93.06 85 THR A N 1
ATOM 643 C CA . THR A 1 85 ? -9.337 13.161 26.612 1.00 93.06 85 THR A CA 1
ATOM 644 C C . THR A 1 85 ? -9.196 14.030 25.363 1.00 93.06 85 THR A C 1
ATOM 646 O O . THR A 1 85 ? -8.689 15.134 25.480 1.00 93.06 85 THR A O 1
ATOM 649 N N . CYS A 1 86 ? -9.678 13.604 24.189 1.00 91.69 86 CYS A N 1
ATOM 650 C CA . CYS A 1 86 ? -9.687 14.457 22.994 1.00 91.69 86 CYS A CA 1
ATOM 651 C C . CYS A 1 86 ? -10.536 15.704 23.231 1.00 91.69 86 CYS A C 1
ATOM 653 O O . CYS A 1 86 ? -10.059 16.802 22.978 1.00 91.69 86 CYS A O 1
ATOM 655 N N . TYR A 1 87 ? -11.742 15.548 23.785 1.00 89.88 87 TYR A N 1
ATOM 656 C CA . TYR A 1 87 ? -12.619 16.680 24.105 1.00 89.88 87 TYR A CA 1
ATOM 657 C C . TYR A 1 87 ? -11.998 17.635 25.131 1.00 89.88 87 TYR A C 1
ATOM 659 O O . TYR A 1 87 ? -12.182 18.842 25.040 1.00 89.88 87 TYR A O 1
ATOM 667 N N . ALA A 1 88 ? -11.229 17.111 26.091 1.00 90.50 88 ALA A N 1
ATOM 668 C CA . ALA A 1 88 ? -10.506 17.941 27.053 1.00 90.50 88 ALA A CA 1
ATOM 669 C C . ALA A 1 88 ? -9.296 18.667 26.436 1.00 90.50 88 ALA A C 1
ATOM 671 O O . ALA A 1 88 ? -8.922 19.729 26.924 1.00 90.50 88 ALA A O 1
ATOM 672 N N . THR A 1 89 ? -8.674 18.086 25.405 1.00 88.44 89 THR A N 1
ATOM 673 C CA . THR A 1 89 ? -7.491 18.644 24.737 1.00 88.44 89 THR A CA 1
ATOM 674 C C . THR A 1 89 ? -7.861 19.657 23.656 1.00 88.44 89 THR A C 1
ATOM 676 O O . THR A 1 89 ? -7.329 20.756 23.689 1.00 88.44 89 THR A O 1
ATOM 679 N N . PHE A 1 90 ? -8.778 19.333 22.740 1.00 89.44 90 PHE A N 1
ATOM 680 C CA . PHE A 1 90 ? -9.091 20.203 21.593 1.00 89.44 90 PHE A CA 1
ATOM 681 C C . PHE A 1 90 ? -10.457 20.900 21.674 1.00 89.44 90 PHE A C 1
ATOM 683 O O . PHE A 1 90 ? -10.815 21.650 20.774 1.00 89.44 90 PHE A O 1
ATOM 690 N N . GLY A 1 91 ? -11.238 20.674 22.736 1.00 88.44 91 GLY A N 1
ATOM 691 C CA . GLY A 1 91 ? -12.503 21.381 22.956 1.00 88.44 91 GLY A CA 1
ATOM 692 C C . GLY A 1 91 ? -13.523 21.178 21.830 1.00 88.44 91 GLY A C 1
ATOM 693 O O . GLY A 1 91 ? -13.787 20.044 21.417 1.00 88.44 91 GLY A O 1
ATOM 694 N N . ASP A 1 92 ? -14.099 22.285 21.358 1.00 86.62 92 ASP A N 1
ATOM 695 C CA . ASP A 1 92 ? -15.174 22.299 20.358 1.00 86.62 92 ASP A CA 1
ATOM 696 C C . ASP A 1 92 ? -14.707 21.825 18.969 1.00 86.62 92 ASP A C 1
ATOM 698 O O . ASP A 1 92 ? -15.500 21.244 18.229 1.00 86.62 92 ASP A O 1
ATOM 702 N N . ASP A 1 93 ? -13.409 21.925 18.660 1.00 84.81 93 ASP A N 1
ATOM 703 C CA . ASP A 1 93 ? -12.839 21.438 17.395 1.00 84.81 93 ASP A CA 1
ATOM 704 C C . ASP A 1 93 ? -13.022 19.917 17.231 1.00 84.81 93 ASP A C 1
ATOM 706 O O . ASP A 1 93 ? -13.134 19.397 16.119 1.00 84.81 93 ASP A O 1
ATOM 710 N N . VAL A 1 94 ? -13.092 19.175 18.345 1.00 85.62 94 VAL A N 1
ATOM 711 C CA . VAL A 1 94 ? -13.386 17.733 18.333 1.00 85.62 94 VAL A CA 1
ATOM 712 C C . VAL A 1 94 ? -14.833 17.456 17.973 1.00 85.62 94 VAL A C 1
ATOM 714 O O . VAL A 1 94 ? -15.099 16.451 17.322 1.00 85.62 94 VAL A O 1
ATOM 717 N N . LEU A 1 95 ? -15.766 18.298 18.421 1.00 83.00 95 LEU A N 1
ATOM 718 C CA . LEU A 1 95 ? -17.188 18.111 18.137 1.00 83.00 95 LEU A CA 1
ATOM 719 C C . LEU A 1 95 ? -17.442 18.275 16.640 1.00 83.00 95 LEU A C 1
ATOM 721 O O . LEU A 1 95 ? -18.072 17.407 16.039 1.00 83.00 95 LEU A O 1
ATOM 725 N N . ASP A 1 96 ? -16.870 19.318 16.040 1.00 83.88 96 ASP A N 1
ATOM 726 C CA . ASP A 1 96 ? -16.973 19.569 14.602 1.00 83.88 96 ASP A CA 1
ATOM 727 C C . ASP A 1 96 ? -16.253 18.494 13.775 1.00 83.88 96 ASP A C 1
ATOM 729 O O . ASP A 1 96 ? -16.721 18.112 12.704 1.00 83.88 96 ASP A O 1
ATOM 733 N N . ALA A 1 97 ? -15.137 17.955 14.275 1.00 81.06 97 ALA A N 1
ATOM 734 C CA . ALA A 1 97 ? -14.421 16.874 13.604 1.00 81.06 97 ALA A CA 1
ATOM 735 C C . ALA A 1 97 ? -15.130 15.513 13.733 1.00 81.06 97 ALA A C 1
ATOM 737 O O . ALA A 1 97 ? -15.169 14.741 12.779 1.00 81.06 97 ALA A O 1
ATOM 738 N N . ALA A 1 98 ? -15.679 15.177 14.900 1.00 78.06 98 ALA A N 1
ATOM 739 C CA . ALA A 1 98 ? -16.261 13.861 15.160 1.00 78.06 98 ALA A CA 1
ATOM 740 C C . ALA A 1 98 ? -17.681 13.693 14.590 1.00 78.06 98 ALA A C 1
ATOM 742 O O . ALA A 1 98 ? -18.161 12.561 14.495 1.00 78.06 98 ALA A O 1
ATOM 743 N N . LEU A 1 99 ? -18.354 14.784 14.210 1.00 77.50 99 LEU A N 1
ATOM 744 C CA . LEU A 1 99 ? -19.707 14.758 13.658 1.00 77.50 99 LEU A CA 1
ATOM 745 C C . LEU A 1 99 ? -19.684 14.934 12.126 1.00 77.50 99 LEU A C 1
ATOM 747 O O . LEU A 1 99 ? -19.295 15.992 11.637 1.00 77.50 99 LEU A O 1
ATOM 751 N N . PRO A 1 100 ? -20.122 13.933 11.338 1.00 62.44 100 PRO A N 1
ATOM 752 C CA . PRO A 1 100 ? -20.312 14.112 9.904 1.00 62.44 100 PRO A CA 1
ATOM 753 C C . PRO A 1 100 ? -21.550 14.986 9.657 1.00 62.44 100 PRO A C 1
ATOM 755 O O . PRO A 1 100 ? -22.659 14.602 10.037 1.00 62.44 100 PRO A O 1
ATOM 758 N N . PHE A 1 101 ? -21.363 16.149 9.030 1.00 59.66 101 PHE A N 1
ATOM 759 C CA . PHE A 1 101 ? -22.457 16.906 8.411 1.00 59.66 101 PHE A CA 1
ATOM 760 C C . PHE A 1 101 ? -22.845 16.297 7.060 1.00 59.66 101 PHE A C 1
ATOM 762 O O . PHE A 1 101 ? -21.927 15.883 6.312 1.00 59.66 101 PHE A O 1
#

Foldseek 3Di:
DDPVVLVVLLVVLVVVLVVCVVPHDPVVSVVSVVVNVQVSCVVVVNNPVPPPPPCPVPDPDPQDAQPPPRDGLQNCLVVLDDDPSNCVRVPCSSVVSNDDD

Sequence (101 aa):
MDERDLVLVAAAFDTLLEVVLRECGTETVRTVLFTKEDVLAILSGKWNGGEAADAEPEDAPDVERCPACRQSVAEIQRSFFACPTCYATFGDDVLDAALPF